Protein AF-A0A925PTV2-F1 (afdb_monomer_lite)

Secondary structure (DSSP, 8-state):
-HHHHHHHHHHH-SSHHHHHHHHHHHHHHHHHHHHHHTT----HHHHHHHHHHHHHHHHHHHHSSSHHHHHHHHHHHHH--PPPPPHHHHHHHHHHHHHHHHHHHHHHHHHHHHHH-TT-------HHHHHHHHHHHHHHHHHHHTT-SS----GGG--

Sequence (159 aa):
LAFTMLVCGLWHGANWTFLLWGAMHGTLLIAERVFARAGKWVPRPVGHVLTLLFVFLAWVPFRAPDLAGTWASYAALARGGWEAPSLPFLLGALSLLAVDVYFRLASRRDFDATCDDTRSLKAVGNWRAACLVAACALVWSAAHILGHDEVAAFIYFQF

Foldseek 3Di:
DLVVLQVVLVVLHPAVLSNVLSNLVSVVVVVVVVCVVVVPDDPPVRVVVVVVVSVVLSVLSVPAPHPVSNVVVVVDVVVDDDDDDDPLVVLLVVLVVVLVVVVVVVVVVVVVVCVVDPDDPDDPPVVVSVVSVVVSVVSNVVSVVVPDPDDPDDPVVPD

Structure (mmCIF, N/CA/C/O backbone):
data_AF-A0A925PTV2-F1
#
_entry.id   AF-A0A925PTV2-F1
#
loop_
_atom_site.group_PDB
_atom_site.id
_atom_site.type_symbol
_atom_site.label_atom_id
_atom_site.label_alt_id
_atom_site.label_comp_id
_atom_site.label_asym_id
_atom_site.label_entity_id
_atom_site.label_seq_id
_atom_site.pdbx_PDB_ins_code
_atom_site.Cartn_x
_atom_site.Cartn_y
_atom_site.Cartn_z
_atom_site.occupancy
_atom_site.B_iso_or_equiv
_atom_site.auth_seq_id
_atom_site.auth_comp_id
_atom_site.auth_asym_id
_atom_site.auth_atom_id
_atom_site.pdbx_PDB_model_num
ATOM 1 N N . LEU A 1 1 ? -12.695 9.818 -7.081 1.00 79.31 1 LEU A N 1
ATOM 2 C CA . LEU A 1 1 ? -11.811 8.846 -6.402 1.00 79.31 1 LEU A CA 1
ATOM 3 C C . LEU A 1 1 ? -10.918 8.098 -7.376 1.00 79.31 1 LEU A C 1
ATOM 5 O O . LEU A 1 1 ? -9.713 8.240 -7.263 1.00 79.31 1 LEU A O 1
ATOM 9 N N . ALA A 1 2 ? -11.462 7.350 -8.342 1.00 85.19 2 ALA A N 1
ATOM 10 C CA . ALA A 1 2 ? -10.607 6.706 -9.343 1.00 85.19 2 ALA A CA 1
ATOM 11 C C . ALA A 1 2 ? -9.826 7.735 -10.170 1.00 85.19 2 ALA A C 1
ATOM 13 O O . ALA A 1 2 ? -8.606 7.688 -10.196 1.00 85.19 2 ALA A O 1
ATOM 14 N N . PHE A 1 3 ? -10.509 8.738 -10.733 1.00 89.25 3 PHE A N 1
ATOM 15 C CA . PHE A 1 3 ? -9.840 9.786 -11.511 1.00 89.25 3 PHE A CA 1
ATOM 16 C C . PHE A 1 3 ? -8.781 10.553 -10.705 1.00 89.25 3 PHE A C 1
ATOM 18 O O . PHE A 1 3 ? -7.669 10.755 -11.172 1.00 89.25 3 PHE A O 1
ATOM 25 N N . THR A 1 4 ? -9.091 10.903 -9.454 1.00 91.56 4 THR A N 1
ATOM 26 C CA . THR A 1 4 ? -8.138 11.577 -8.560 1.00 91.56 4 THR A CA 1
ATOM 27 C C . THR A 1 4 ? -6.900 10.721 -8.283 1.00 91.56 4 THR A C 1
ATOM 29 O O . THR A 1 4 ? -5.802 11.260 -8.223 1.00 91.56 4 THR A O 1
ATOM 32 N N . MET A 1 5 ? -7.049 9.395 -8.169 1.00 93.56 5 MET A N 1
ATOM 33 C CA . MET A 1 5 ? -5.910 8.488 -7.985 1.00 93.56 5 MET A CA 1
ATOM 34 C C . MET A 1 5 ? -5.102 8.270 -9.266 1.00 93.56 5 MET A C 1
ATOM 36 O O . MET A 1 5 ? -3.884 8.164 -9.194 1.00 93.56 5 MET A O 1
ATOM 40 N N . LEU A 1 6 ? -5.743 8.268 -10.438 1.00 91.62 6 LEU A N 1
ATOM 41 C CA . LEU A 1 6 ? -5.032 8.231 -11.721 1.00 91.62 6 LEU A CA 1
ATOM 42 C C . LEU A 1 6 ? -4.171 9.483 -11.915 1.00 91.62 6 LEU A C 1
ATOM 44 O O . LEU A 1 6 ? -3.004 9.370 -12.274 1.00 91.62 6 LEU A O 1
ATOM 48 N N . VAL A 1 7 ? -4.718 10.665 -11.613 1.00 92.69 7 VAL A N 1
ATOM 49 C CA . VAL A 1 7 ? -3.966 11.930 -11.659 1.00 92.69 7 VAL A CA 1
ATOM 50 C C . VAL A 1 7 ? -2.827 11.931 -10.636 1.00 92.69 7 VAL A C 1
ATOM 52 O O . VAL A 1 7 ? -1.725 12.359 -10.961 1.00 92.69 7 VAL A O 1
ATOM 55 N N . CYS A 1 8 ? -3.056 11.404 -9.428 1.00 91.94 8 CYS A N 1
ATOM 56 C CA . CYS A 1 8 ? -2.003 11.236 -8.425 1.00 91.94 8 CYS A CA 1
ATOM 57 C C . CYS A 1 8 ? -0.873 10.323 -8.925 1.00 91.94 8 CYS A C 1
ATOM 59 O O . CYS A 1 8 ? 0.290 10.664 -8.753 1.00 91.94 8 CYS A O 1
ATOM 61 N N . GLY A 1 9 ? -1.199 9.216 -9.599 1.00 88.62 9 GLY A N 1
ATOM 62 C CA . GLY A 1 9 ? -0.202 8.361 -10.244 1.00 88.62 9 GLY A CA 1
ATOM 63 C C . GLY A 1 9 ? 0.603 9.117 -11.301 1.00 88.62 9 GLY A C 1
ATOM 64 O O . GLY A 1 9 ? 1.826 9.157 -11.231 1.00 88.62 9 GLY A O 1
ATOM 65 N N . LEU A 1 10 ? -0.072 9.801 -12.226 1.00 89.69 10 LEU A N 1
ATOM 66 C CA . LEU A 1 10 ? 0.588 10.574 -13.285 1.00 89.69 10 LEU A CA 1
ATOM 67 C C . LEU A 1 10 ? 1.479 11.711 -12.757 1.00 89.69 10 LEU A C 1
ATOM 69 O O . LEU A 1 10 ? 2.447 12.078 -13.417 1.00 89.69 10 LEU A O 1
ATOM 73 N N . TRP A 1 11 ? 1.193 12.249 -11.567 1.00 90.81 11 TRP A N 1
ATOM 74 C CA . TRP A 1 11 ? 2.058 13.233 -10.910 1.00 90.81 11 TRP A CA 1
ATOM 75 C C . TRP A 1 11 ? 3.425 12.657 -10.508 1.00 90.81 11 TRP A C 1
ATOM 77 O O . TRP A 1 11 ? 4.412 13.387 -10.497 1.00 90.81 11 TRP A O 1
ATOM 87 N N . HIS A 1 12 ? 3.507 11.357 -10.216 1.00 85.19 12 HIS A N 1
ATOM 88 C CA . HIS A 1 12 ? 4.763 10.695 -9.852 1.00 85.19 12 HIS A CA 1
ATOM 89 C C . HIS A 1 12 ? 5.655 10.363 -11.057 1.00 85.19 12 HIS A C 1
ATOM 91 O O . HIS A 1 12 ? 6.865 10.215 -10.895 1.00 85.19 12 HIS A O 1
ATOM 97 N N . GLY A 1 13 ? 5.090 10.277 -12.262 1.00 84.12 13 GLY A N 1
ATOM 98 C CA . GLY A 1 13 ? 5.856 10.083 -13.487 1.00 84.12 13 GLY A CA 1
ATOM 99 C C . GLY A 1 13 ? 4.991 9.719 -14.691 1.00 84.12 13 GLY A C 1
ATOM 100 O O . GLY A 1 13 ? 3.859 9.259 -14.558 1.00 84.12 13 GLY A O 1
ATOM 101 N N . ALA A 1 14 ? 5.555 9.884 -15.889 1.00 83.19 14 ALA A N 1
ATOM 102 C CA . ALA A 1 14 ? 4.868 9.634 -17.160 1.00 83.19 14 ALA A CA 1
ATOM 103 C C . ALA A 1 14 ? 4.845 8.150 -17.592 1.00 83.19 14 ALA A C 1
ATOM 105 O O . ALA A 1 14 ? 4.428 7.836 -18.706 1.00 83.19 14 ALA A O 1
ATOM 106 N N . ASN A 1 15 ? 5.303 7.230 -16.737 1.00 86.56 15 ASN A N 1
ATOM 107 C CA . ASN A 1 15 ? 5.322 5.799 -17.035 1.00 86.56 15 ASN A CA 1
ATOM 108 C C . ASN A 1 15 ? 3.939 5.161 -16.802 1.00 86.56 15 ASN A C 1
ATOM 110 O O . ASN A 1 15 ? 3.223 5.497 -15.856 1.00 86.56 15 ASN A O 1
ATOM 114 N N . TRP A 1 16 ? 3.582 4.183 -17.636 1.00 90.62 16 TRP A N 1
ATOM 115 C CA . TRP A 1 16 ? 2.357 3.388 -17.517 1.00 90.62 16 TRP A CA 1
ATOM 116 C C . TRP A 1 16 ? 2.228 2.669 -16.174 1.00 90.62 16 TRP A C 1
ATOM 118 O O . TRP A 1 16 ? 1.115 2.426 -15.704 1.00 90.62 16 TRP A O 1
ATOM 128 N N . THR A 1 17 ? 3.353 2.357 -15.534 1.00 93.25 17 THR A N 1
ATOM 129 C CA . THR A 1 17 ? 3.383 1.737 -14.209 1.00 93.25 17 THR A CA 1
ATOM 130 C C . THR A 1 17 ? 2.730 2.620 -13.139 1.00 93.25 17 THR A C 1
ATOM 132 O O . THR A 1 17 ? 1.965 2.122 -12.312 1.00 93.25 17 THR A O 1
ATOM 135 N N . PHE A 1 18 ? 2.909 3.942 -13.207 1.00 91.88 18 PHE A N 1
ATOM 136 C CA . PHE A 1 18 ? 2.266 4.882 -12.286 1.00 91.88 18 PHE A CA 1
ATOM 137 C C . PHE A 1 18 ? 0.766 5.043 -12.547 1.00 91.88 18 PHE A C 1
ATOM 139 O O . PHE A 1 18 ? -0.020 5.201 -11.609 1.00 91.88 18 PHE A O 1
ATOM 146 N N . LEU A 1 19 ? 0.338 4.942 -13.809 1.00 93.31 19 LEU A N 1
ATOM 147 C CA . LEU A 1 19 ? -1.085 4.913 -14.141 1.00 93.31 19 LEU A CA 1
ATOM 148 C C . LEU A 1 19 ? -1.751 3.647 -13.583 1.00 93.31 19 LEU A C 1
ATOM 150 O O . LEU A 1 19 ? -2.821 3.731 -12.978 1.00 93.31 19 LEU A O 1
ATOM 154 N N . LEU A 1 20 ? -1.098 2.488 -13.729 1.00 93.88 20 LEU A N 1
ATOM 155 C CA . LEU A 1 20 ? -1.549 1.221 -13.147 1.00 93.88 20 LEU A CA 1
ATOM 156 C C . LEU A 1 20 ? -1.629 1.312 -11.618 1.00 93.88 20 LEU A C 1
ATOM 158 O O . LEU A 1 20 ? -2.646 0.937 -11.035 1.00 93.88 20 LEU A O 1
ATOM 162 N N . TRP A 1 21 ? -0.610 1.879 -10.971 1.00 95.44 21 TRP A N 1
ATOM 163 C CA . TRP A 1 21 ? -0.607 2.138 -9.530 1.00 95.44 21 TRP A CA 1
ATOM 164 C C . TRP A 1 21 ? -1.816 2.975 -9.083 1.00 95.44 21 TRP A C 1
ATOM 166 O O . TRP A 1 21 ? -2.514 2.609 -8.128 1.00 95.44 21 TRP A O 1
ATOM 176 N N . GLY A 1 22 ? -2.106 4.067 -9.798 1.00 94.19 22 GLY A N 1
ATOM 177 C CA . GLY A 1 22 ? -3.258 4.928 -9.526 1.00 94.19 22 GLY A CA 1
ATOM 178 C C . GLY A 1 22 ? -4.589 4.207 -9.750 1.00 94.19 22 GLY A C 1
ATOM 179 O O . GLY A 1 22 ? -5.519 4.341 -8.950 1.00 94.19 22 GLY A O 1
ATOM 180 N N . ALA A 1 23 ? -4.677 3.378 -10.793 1.00 94.69 23 ALA A N 1
ATOM 181 C CA . ALA A 1 23 ? -5.854 2.567 -11.088 1.00 94.69 23 ALA A CA 1
ATOM 182 C C . ALA A 1 23 ? -6.128 1.535 -9.984 1.00 94.69 23 ALA A C 1
ATOM 184 O O . ALA A 1 23 ? -7.275 1.385 -9.555 1.00 94.69 23 ALA A O 1
ATOM 185 N N . MET A 1 24 ? -5.088 0.867 -9.475 1.00 95.19 24 MET A N 1
ATOM 186 C CA . MET A 1 24 ? -5.195 -0.097 -8.375 1.00 95.19 24 MET A CA 1
ATOM 187 C C . MET A 1 24 ? -5.762 0.566 -7.113 1.00 95.19 24 MET A C 1
ATOM 189 O O . MET A 1 24 ? -6.774 0.109 -6.579 1.00 95.19 24 MET A O 1
ATOM 193 N N . HIS A 1 25 ? -5.190 1.691 -6.676 1.00 94.75 25 HIS A N 1
ATOM 194 C CA . HIS A 1 25 ? -5.681 2.426 -5.502 1.00 94.75 25 HIS A CA 1
ATOM 195 C C . HIS A 1 25 ? -7.096 2.974 -5.704 1.00 94.75 25 HIS A C 1
ATOM 197 O O . HIS A 1 25 ? -7.945 2.876 -4.814 1.00 94.75 25 HIS A O 1
ATOM 203 N N . GLY A 1 26 ? -7.381 3.514 -6.891 1.00 93.44 26 GLY A N 1
ATOM 204 C CA . GLY A 1 26 ? -8.718 3.966 -7.261 1.00 93.44 26 GLY A CA 1
ATOM 205 C C . GLY A 1 26 ? -9.756 2.847 -7.162 1.00 93.44 26 GLY A C 1
ATOM 206 O O . GLY A 1 26 ? -10.844 3.066 -6.628 1.00 93.44 26 GLY A O 1
ATOM 207 N N . THR A 1 27 ? -9.401 1.645 -7.619 1.00 93.38 27 THR A N 1
ATOM 208 C CA . THR A 1 27 ? -10.261 0.456 -7.573 1.00 93.38 27 THR A CA 1
ATOM 209 C C . THR A 1 27 ? -10.500 -0.008 -6.141 1.00 93.38 27 THR A C 1
ATOM 211 O O . THR A 1 27 ? -11.650 -0.247 -5.776 1.00 93.38 27 THR A O 1
ATOM 214 N N . LEU A 1 28 ? -9.459 -0.061 -5.301 1.00 92.62 28 LEU A N 1
ATOM 215 C CA . LEU A 1 28 ? -9.600 -0.429 -3.889 1.00 92.62 28 LEU A CA 1
ATOM 216 C C . LEU A 1 28 ? -10.552 0.519 -3.150 1.00 92.62 28 LEU A C 1
ATOM 218 O O . LEU A 1 28 ? -11.423 0.064 -2.416 1.00 92.62 28 LEU A O 1
ATOM 222 N N . LEU A 1 29 ? -10.435 1.829 -3.376 1.00 92.25 29 LEU A N 1
ATOM 223 C CA . LEU A 1 29 ? -11.319 2.813 -2.746 1.00 92.25 29 LEU A CA 1
ATOM 224 C C . LEU A 1 29 ? -12.770 2.714 -3.232 1.00 92.25 29 LEU A C 1
ATOM 226 O O . LEU A 1 29 ? -13.703 2.952 -2.465 1.00 92.25 29 LEU A O 1
ATOM 230 N N . ILE A 1 30 ? -12.984 2.393 -4.512 1.00 92.38 30 ILE A N 1
ATOM 231 C CA . ILE A 1 30 ? -14.332 2.109 -5.016 1.00 92.38 30 ILE A CA 1
ATOM 232 C C . ILE A 1 30 ? -14.879 0.858 -4.328 1.00 92.38 30 ILE A C 1
ATOM 234 O O . ILE A 1 30 ? -16.009 0.890 -3.842 1.00 92.38 30 ILE A O 1
ATOM 238 N N . ALA A 1 31 ? -14.085 -0.213 -4.259 1.00 89.69 31 ALA A N 1
ATOM 239 C CA . ALA A 1 31 ? -14.477 -1.460 -3.619 1.00 89.69 31 ALA A CA 1
ATOM 240 C C . ALA A 1 31 ? -14.844 -1.231 -2.147 1.00 89.69 31 ALA A C 1
ATOM 242 O O . ALA A 1 31 ? -15.935 -1.613 -1.737 1.00 89.69 31 ALA A O 1
ATOM 243 N N . GLU A 1 32 ? -13.999 -0.537 -1.382 1.00 89.56 32 GLU A N 1
ATOM 244 C CA . GLU A 1 32 ? -14.242 -0.187 0.023 1.00 89.56 32 GLU A CA 1
ATOM 245 C C . GLU A 1 32 ? -15.591 0.520 0.206 1.00 89.56 32 GLU A C 1
ATOM 247 O O . GLU A 1 32 ? -16.424 0.065 0.994 1.00 89.56 32 GLU A O 1
ATOM 252 N N . ARG A 1 33 ? -15.884 1.536 -0.614 1.00 88.12 33 ARG A N 1
ATOM 253 C CA . ARG A 1 33 ? -17.171 2.243 -0.565 1.00 88.12 33 ARG A CA 1
ATOM 254 C C . ARG A 1 33 ? -18.356 1.360 -0.924 1.00 88.12 33 ARG A C 1
ATOM 256 O O . ARG A 1 33 ? -19.431 1.523 -0.348 1.00 88.12 33 ARG A O 1
ATOM 263 N N . VAL A 1 34 ? -18.197 0.462 -1.893 1.00 89.44 34 VAL A N 1
ATOM 264 C CA . VAL A 1 34 ? -19.252 -0.481 -2.286 1.00 89.44 34 VAL A CA 1
ATOM 265 C C . VAL A 1 34 ? -19.519 -1.479 -1.159 1.00 89.44 34 VAL A C 1
ATOM 267 O O . VAL A 1 34 ? -20.678 -1.678 -0.804 1.00 89.44 34 VAL A O 1
ATOM 270 N N . PHE A 1 35 ? -18.481 -2.051 -0.547 1.00 87.00 35 PHE A N 1
ATOM 271 C CA . PHE A 1 35 ? -18.618 -2.970 0.588 1.00 87.00 35 PHE A CA 1
ATOM 272 C C . PHE A 1 35 ? -19.260 -2.293 1.801 1.00 87.00 35 PHE A C 1
ATOM 274 O O . PHE A 1 35 ? -20.183 -2.860 2.389 1.00 87.00 35 PHE A O 1
ATOM 281 N N . ALA A 1 36 ? -18.842 -1.064 2.118 1.00 85.50 36 ALA A N 1
ATOM 282 C CA . ALA A 1 36 ? -19.422 -0.271 3.196 1.00 85.50 36 ALA A CA 1
ATOM 283 C C . ALA A 1 36 ? -20.913 0.018 2.958 1.00 85.50 36 ALA A C 1
ATOM 285 O O . ALA A 1 36 ? -21.734 -0.172 3.853 1.00 85.50 36 ALA A O 1
ATOM 286 N N . ARG A 1 37 ? -21.293 0.413 1.734 1.00 86.62 37 ARG A N 1
ATOM 287 C CA . ARG A 1 37 ? -22.700 0.665 1.362 1.00 86.62 37 ARG A CA 1
ATOM 288 C C . ARG A 1 37 ? -23.555 -0.596 1.321 1.00 86.62 37 ARG A C 1
ATOM 290 O O . ARG A 1 37 ? -24.744 -0.522 1.600 1.00 86.62 37 ARG A O 1
ATOM 297 N N . ALA A 1 38 ? -22.967 -1.740 0.983 1.00 86.50 38 ALA A N 1
ATOM 298 C CA . ALA A 1 38 ? -23.658 -3.024 0.945 1.00 86.50 38 ALA A CA 1
ATOM 299 C C . ALA A 1 38 ? -23.897 -3.631 2.341 1.00 86.50 38 ALA A C 1
ATOM 301 O O . ALA A 1 38 ? -24.428 -4.736 2.430 1.00 86.50 38 ALA A O 1
ATOM 302 N N . GLY A 1 39 ? -23.462 -2.967 3.421 1.00 79.38 39 GLY A N 1
ATOM 303 C CA . GLY A 1 39 ? -23.585 -3.481 4.788 1.00 79.38 39 GLY A CA 1
ATOM 304 C C . GLY A 1 39 ? -22.785 -4.765 5.032 1.00 79.38 39 GLY A C 1
ATOM 305 O O . GLY A 1 39 ? -23.030 -5.474 6.006 1.00 79.38 39 GLY A O 1
ATOM 306 N N . LYS A 1 40 ? -21.837 -5.096 4.146 1.00 76.00 40 LYS A N 1
ATOM 307 C CA . LYS A 1 40 ? -21.017 -6.301 4.269 1.00 76.00 40 LYS A CA 1
ATOM 308 C C . LYS A 1 40 ? -19.952 -6.055 5.325 1.00 76.00 40 LYS A C 1
ATOM 310 O O . LYS A 1 40 ? -18.980 -5.340 5.091 1.00 76.00 40 LYS A O 1
ATOM 315 N N . TRP A 1 41 ? -20.146 -6.649 6.497 1.00 72.38 41 TRP A N 1
ATOM 316 C CA . TRP A 1 41 ? -19.202 -6.508 7.591 1.00 72.38 41 TRP A CA 1
ATOM 317 C C . TRP A 1 41 ? -18.003 -7.433 7.383 1.00 72.38 41 TRP A C 1
ATOM 319 O O . TRP A 1 41 ? -18.117 -8.654 7.465 1.00 72.38 41 TRP A O 1
ATOM 329 N N . VAL A 1 42 ? -16.843 -6.842 7.100 1.00 79.69 42 VAL A N 1
ATOM 330 C CA . VAL A 1 42 ? -15.563 -7.550 7.145 1.00 79.69 42 VAL A CA 1
ATOM 331 C C . VAL A 1 42 ? -15.012 -7.402 8.565 1.00 79.69 42 VAL A C 1
ATOM 333 O O . VAL A 1 42 ? -14.898 -6.268 9.046 1.00 79.69 42 VAL A O 1
ATOM 336 N N . PRO A 1 43 ? -14.648 -8.498 9.257 1.00 85.12 43 PRO A N 1
ATOM 337 C CA . PRO A 1 43 ? -13.993 -8.402 10.554 1.00 85.12 43 PRO A CA 1
ATOM 338 C C . PRO A 1 43 ? -12.762 -7.497 10.464 1.00 85.12 43 PRO A C 1
ATOM 340 O O . PRO A 1 43 ? -11.947 -7.635 9.551 1.00 85.12 43 PRO A O 1
ATOM 343 N N . ARG A 1 44 ? -12.605 -6.577 11.422 1.00 83.25 44 ARG A N 1
ATOM 344 C CA . ARG A 1 44 ? -11.532 -5.563 11.408 1.00 83.25 44 ARG A CA 1
ATOM 345 C C . ARG A 1 44 ? -10.126 -6.125 11.116 1.00 83.25 44 ARG A C 1
ATOM 347 O O . ARG A 1 44 ? -9.447 -5.532 10.279 1.00 83.25 44 ARG A O 1
ATOM 354 N N . PRO A 1 45 ? -9.685 -7.250 11.719 1.00 86.44 45 PRO A N 1
ATOM 355 C CA . PRO A 1 45 ? -8.366 -7.814 11.423 1.00 86.44 45 PRO A CA 1
ATOM 356 C C . PRO A 1 45 ? -8.231 -8.262 9.965 1.00 86.44 45 PRO A C 1
ATOM 358 O O . PRO A 1 45 ? -7.214 -8.005 9.331 1.00 86.44 45 PRO A O 1
ATOM 361 N N . VAL A 1 46 ? -9.284 -8.871 9.413 1.00 86.88 46 VAL A N 1
ATOM 362 C CA . VAL A 1 46 ? -9.313 -9.351 8.025 1.00 86.88 46 VAL A CA 1
ATOM 363 C C . VAL A 1 46 ? -9.234 -8.175 7.059 1.00 86.88 46 VAL A C 1
ATOM 365 O O . VAL A 1 46 ? -8.417 -8.187 6.144 1.00 86.88 46 VAL A O 1
ATOM 368 N N . GLY A 1 47 ? -10.020 -7.121 7.298 1.00 87.38 47 GLY A N 1
ATOM 369 C CA . GLY A 1 47 ? -9.967 -5.904 6.486 1.00 87.38 47 GLY A CA 1
ATOM 370 C C . GLY A 1 47 ? -8.581 -5.256 6.499 1.00 87.38 47 GLY A C 1
ATOM 371 O O . GLY A 1 47 ? -8.094 -4.822 5.456 1.00 87.38 47 GLY A O 1
ATOM 372 N N . HIS A 1 48 ? -7.910 -5.254 7.655 1.00 86.06 48 HIS A N 1
ATOM 373 C CA . HIS A 1 48 ? -6.554 -4.726 7.779 1.00 86.06 48 HIS A CA 1
ATOM 374 C C . HIS A 1 48 ? -5.536 -5.547 6.976 1.00 86.06 48 HIS A C 1
ATOM 376 O O . HIS A 1 48 ? -4.790 -4.978 6.183 1.00 86.06 48 HIS A O 1
ATOM 382 N N . VAL A 1 49 ? -5.555 -6.878 7.111 1.00 89.06 49 VAL A N 1
ATOM 383 C CA . VAL A 1 49 ? -4.660 -7.776 6.361 1.00 89.06 49 VAL A CA 1
ATOM 384 C C . VAL A 1 49 ? -4.884 -7.648 4.855 1.00 89.06 49 VAL A C 1
ATOM 386 O O . VAL A 1 49 ? -3.922 -7.483 4.112 1.00 89.06 49 VAL A O 1
ATOM 389 N N . LEU A 1 50 ? -6.138 -7.657 4.396 1.00 89.69 50 LEU A N 1
ATOM 390 C CA . LEU A 1 50 ? -6.463 -7.501 2.974 1.00 89.69 50 LEU A CA 1
ATOM 391 C C . LEU A 1 50 ? -5.978 -6.159 2.418 1.00 89.69 50 LEU A C 1
ATOM 393 O O . LEU A 1 50 ? -5.434 -6.109 1.317 1.00 89.69 50 LEU A O 1
ATOM 397 N N . THR A 1 51 ? -6.135 -5.083 3.191 1.00 90.56 51 THR A N 1
ATOM 398 C CA . THR A 1 51 ? -5.659 -3.751 2.797 1.00 90.56 51 THR A CA 1
ATOM 399 C C . THR A 1 51 ? -4.138 -3.725 2.686 1.00 90.56 51 THR A C 1
ATOM 401 O O . THR A 1 51 ? -3.616 -3.250 1.681 1.00 90.56 51 THR A O 1
ATOM 404 N N . LEU A 1 52 ? -3.419 -4.276 3.669 1.00 90.25 52 LEU A N 1
ATOM 405 C CA . LEU A 1 52 ? -1.956 -4.333 3.645 1.00 90.25 52 LEU A CA 1
ATOM 406 C C . LEU A 1 52 ? -1.436 -5.154 2.464 1.00 90.25 52 LEU A C 1
ATOM 408 O O . LEU A 1 52 ? -0.556 -4.691 1.744 1.00 90.25 52 LEU A O 1
ATOM 412 N N . LEU A 1 53 ? -2.018 -6.331 2.219 1.00 90.38 53 LEU A N 1
ATOM 413 C CA . LEU A 1 53 ? -1.663 -7.159 1.066 1.00 90.38 53 LEU A CA 1
ATOM 414 C C . LEU A 1 53 ? -1.868 -6.402 -0.247 1.00 90.38 53 LEU A C 1
ATOM 416 O O . LEU A 1 53 ? -0.987 -6.406 -1.103 1.00 90.38 53 LEU A O 1
ATOM 420 N N . PHE A 1 54 ? -2.997 -5.706 -0.394 1.00 93.75 54 PHE A N 1
ATOM 421 C CA . PHE A 1 54 ? -3.258 -4.912 -1.588 1.00 93.75 54 PHE A CA 1
ATOM 422 C C . PHE A 1 54 ? -2.248 -3.774 -1.756 1.00 93.75 54 PHE A C 1
ATOM 424 O O . PHE A 1 54 ? -1.733 -3.574 -2.852 1.00 93.75 54 PHE A O 1
ATOM 431 N N . VAL A 1 55 ? -1.942 -3.039 -0.684 1.00 92.44 55 VAL A N 1
ATOM 432 C CA . VAL A 1 55 ? -0.972 -1.934 -0.718 1.00 92.44 55 VAL A CA 1
ATOM 433 C C . VAL A 1 55 ? 0.419 -2.440 -1.102 1.00 92.44 55 VAL A C 1
ATOM 435 O O . VAL A 1 55 ? 1.062 -1.835 -1.957 1.00 92.44 55 VAL A O 1
ATOM 438 N N . PHE A 1 56 ? 0.861 -3.579 -0.561 1.00 90.94 56 PHE A N 1
ATOM 439 C CA . PHE A 1 56 ? 2.137 -4.185 -0.951 1.00 90.94 56 PHE A CA 1
ATOM 440 C C . PHE A 1 56 ? 2.156 -4.623 -2.415 1.00 90.94 56 PHE A C 1
ATOM 442 O O . PHE A 1 56 ? 3.136 -4.370 -3.114 1.00 90.94 56 PHE A O 1
ATOM 449 N N . LEU A 1 57 ? 1.067 -5.208 -2.919 1.00 93.00 57 LEU A N 1
ATOM 450 C CA . LEU A 1 57 ? 0.949 -5.523 -4.343 1.00 93.00 57 LEU A CA 1
ATOM 451 C C . LEU A 1 57 ? 0.958 -4.263 -5.209 1.00 93.00 57 LEU A C 1
ATOM 453 O O . LEU A 1 57 ? 1.555 -4.268 -6.284 1.00 93.00 57 LEU A O 1
ATOM 457 N N . ALA A 1 58 ? 0.330 -3.183 -4.752 1.00 94.31 58 ALA A N 1
ATOM 458 C CA . ALA A 1 58 ? 0.314 -1.917 -5.465 1.00 94.31 58 ALA A CA 1
ATOM 459 C C . ALA A 1 58 ? 1.685 -1.225 -5.451 1.00 94.31 58 ALA A C 1
ATOM 461 O O . ALA A 1 58 ? 2.005 -0.520 -6.397 1.00 94.31 58 ALA A O 1
ATOM 462 N N . TRP A 1 59 ? 2.547 -1.455 -4.459 1.00 92.88 59 TRP A N 1
ATOM 463 C CA . TRP A 1 59 ? 3.922 -0.934 -4.465 1.00 92.88 59 TRP A CA 1
ATOM 464 C C . TRP A 1 59 ? 4.816 -1.530 -5.559 1.00 92.88 59 TRP A C 1
ATOM 466 O O . TRP A 1 59 ? 5.789 -0.890 -5.953 1.00 92.88 59 TRP A O 1
ATOM 476 N N . VAL A 1 60 ? 4.485 -2.708 -6.095 1.00 93.19 60 VAL A N 1
ATOM 477 C CA . VAL A 1 60 ? 5.261 -3.346 -7.172 1.00 93.19 60 VAL A CA 1
ATOM 478 C C . VAL A 1 60 ? 5.332 -2.468 -8.433 1.00 93.19 60 VAL A C 1
ATOM 480 O O . VAL A 1 60 ? 6.444 -2.097 -8.808 1.00 93.19 60 VAL A O 1
ATOM 483 N N . PRO A 1 61 ? 4.214 -2.060 -9.074 1.00 93.00 61 PRO A N 1
ATOM 484 C CA . PRO A 1 61 ? 4.266 -1.170 -10.233 1.00 93.00 61 PRO A CA 1
ATOM 485 C C . PRO A 1 61 ? 4.844 0.204 -9.889 1.00 93.00 61 PRO A C 1
ATOM 487 O O . PRO A 1 61 ? 5.455 0.830 -10.739 1.00 93.00 61 PRO A O 1
ATOM 490 N N . PHE A 1 62 ? 4.724 0.672 -8.645 1.00 89.69 62 PHE A N 1
ATOM 491 C CA . PHE A 1 62 ? 5.333 1.946 -8.253 1.00 89.69 62 PHE A CA 1
ATOM 492 C C . PHE A 1 62 ? 6.867 1.939 -8.362 1.00 89.69 62 PHE A C 1
ATOM 494 O O . PHE A 1 62 ? 7.469 2.977 -8.619 1.00 89.69 62 PHE A O 1
ATOM 501 N N . ARG A 1 63 ? 7.499 0.777 -8.146 1.00 87.06 63 ARG A N 1
ATOM 502 C CA . ARG A 1 63 ? 8.960 0.615 -8.160 1.00 87.06 63 ARG A CA 1
ATOM 503 C C . ARG A 1 63 ? 9.497 -0.003 -9.451 1.00 87.06 63 ARG A C 1
ATOM 505 O O . ARG A 1 63 ? 10.670 0.179 -9.762 1.00 87.06 63 ARG A O 1
ATOM 512 N N . ALA A 1 64 ? 8.687 -0.780 -10.162 1.00 89.06 64 ALA A N 1
ATOM 513 C CA . ALA A 1 64 ? 9.130 -1.468 -11.365 1.00 89.06 64 ALA A CA 1
ATOM 514 C C . ALA A 1 64 ? 9.494 -0.477 -12.493 1.00 89.06 64 ALA A C 1
ATOM 516 O O . ALA A 1 64 ? 8.812 0.537 -12.656 1.00 89.06 64 ALA A O 1
ATOM 517 N N . PRO A 1 65 ? 10.526 -0.784 -13.304 1.00 87.06 65 PRO A N 1
ATOM 518 C CA . PRO A 1 65 ? 10.969 0.097 -14.387 1.00 87.06 65 PRO A CA 1
ATOM 519 C C . PRO A 1 65 ? 9.940 0.193 -15.521 1.00 87.06 65 PRO A C 1
ATOM 521 O O . PRO A 1 65 ? 9.835 1.219 -16.185 1.00 87.06 65 PRO A O 1
ATOM 524 N N . ASP A 1 66 ? 9.152 -0.862 -15.736 1.00 91.56 66 ASP A N 1
ATOM 525 C CA . ASP A 1 66 ? 8.111 -0.925 -16.757 1.00 91.56 66 ASP A CA 1
ATOM 526 C C . ASP A 1 66 ? 7.024 -1.963 -16.396 1.00 91.56 66 ASP A C 1
ATOM 528 O O . ASP A 1 66 ? 7.039 -2.619 -15.342 1.00 91.56 66 ASP A O 1
ATOM 532 N N . LEU A 1 67 ? 6.034 -2.106 -17.282 1.00 93.12 67 LEU A N 1
ATOM 533 C CA . LEU A 1 67 ? 4.950 -3.076 -17.117 1.00 93.12 67 LEU A CA 1
ATOM 534 C C . LEU A 1 67 ? 5.439 -4.531 -17.186 1.00 93.12 67 LEU A C 1
ATOM 536 O O . LEU A 1 67 ? 4.872 -5.391 -16.509 1.00 93.12 67 LEU A O 1
ATOM 540 N N . ALA A 1 68 ? 6.487 -4.818 -17.962 1.00 93.81 68 ALA A N 1
ATOM 541 C CA . ALA A 1 68 ? 7.039 -6.164 -18.074 1.00 93.81 68 ALA A CA 1
ATOM 542 C C . ALA A 1 68 ? 7.723 -6.586 -16.763 1.00 93.81 68 ALA A C 1
ATOM 544 O O . ALA A 1 68 ? 7.468 -7.683 -16.268 1.00 93.81 68 ALA A O 1
ATOM 545 N N . GLY A 1 69 ? 8.499 -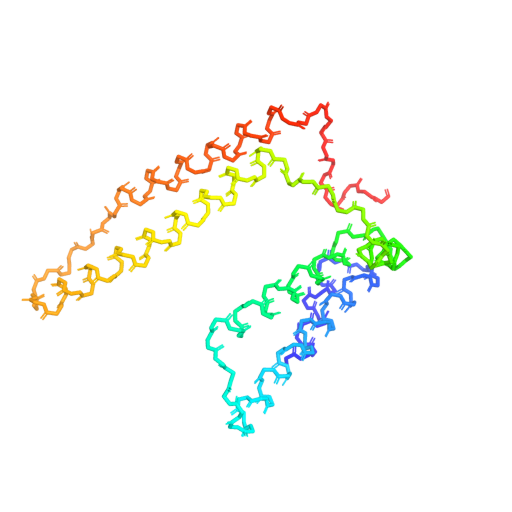5.699 -16.140 1.00 92.62 69 GLY A N 1
ATOM 546 C CA . GLY A 1 69 ? 9.109 -5.886 -14.825 1.00 92.62 69 GLY A CA 1
ATOM 547 C C . GLY A 1 69 ? 8.071 -5.998 -13.709 1.00 92.62 69 GLY A C 1
ATOM 548 O O . GLY A 1 69 ? 8.210 -6.830 -12.808 1.00 92.62 69 GLY A O 1
ATOM 549 N N . THR A 1 70 ? 6.978 -5.233 -13.800 1.00 93.81 70 THR A N 1
ATOM 550 C CA . THR A 1 70 ? 5.827 -5.373 -12.891 1.00 93.81 70 THR A CA 1
ATOM 551 C C . THR A 1 70 ? 5.252 -6.789 -12.969 1.00 93.81 70 THR A C 1
ATOM 553 O O . THR A 1 70 ? 5.100 -7.466 -11.950 1.00 93.81 70 THR A O 1
ATOM 556 N N . TRP A 1 71 ? 4.974 -7.271 -14.184 1.00 94.50 71 TRP A N 1
ATOM 557 C CA . TRP A 1 71 ? 4.427 -8.609 -14.397 1.00 94.50 71 TRP A CA 1
ATOM 558 C C . TRP A 1 71 ? 5.399 -9.711 -13.975 1.00 94.50 71 TRP A C 1
ATOM 560 O O . TRP A 1 71 ? 4.996 -10.670 -13.318 1.00 94.50 71 TRP A O 1
ATOM 570 N N . ALA A 1 72 ? 6.687 -9.558 -14.286 1.00 92.69 72 ALA A N 1
ATOM 571 C CA . ALA A 1 72 ? 7.730 -10.484 -13.862 1.00 92.69 72 ALA A CA 1
ATOM 572 C C . ALA A 1 72 ? 7.773 -10.622 -12.332 1.00 92.69 72 ALA A C 1
ATOM 574 O O . ALA A 1 72 ? 7.885 -11.740 -11.826 1.00 92.69 72 ALA A O 1
ATOM 575 N N . SER A 1 73 ? 7.604 -9.512 -11.609 1.00 91.75 73 SER A N 1
ATOM 576 C CA . SER A 1 73 ? 7.564 -9.480 -10.144 1.00 91.75 73 SER A CA 1
ATOM 577 C C . SER A 1 73 ? 6.338 -10.213 -9.589 1.00 91.75 73 SER A C 1
ATOM 579 O O . SER A 1 73 ? 6.468 -11.040 -8.687 1.00 91.75 73 SER A O 1
ATOM 581 N N . TYR A 1 74 ? 5.149 -9.995 -10.162 1.00 94.00 74 TYR A N 1
ATOM 582 C CA . TYR A 1 74 ? 3.942 -10.743 -9.782 1.00 94.00 74 TYR A CA 1
ATOM 583 C C . TYR A 1 74 ? 4.042 -12.235 -10.102 1.00 94.00 74 TYR A C 1
ATOM 585 O O . TYR A 1 74 ? 3.646 -13.073 -9.292 1.00 94.00 74 TYR A O 1
ATOM 593 N N . ALA A 1 75 ? 4.619 -12.589 -11.249 1.00 92.56 75 ALA A N 1
ATOM 594 C CA . ALA A 1 75 ? 4.843 -13.979 -11.616 1.00 92.56 75 ALA A CA 1
ATOM 595 C C . ALA A 1 75 ? 5.864 -14.656 -10.686 1.00 92.56 75 ALA A C 1
ATOM 597 O O . ALA A 1 75 ? 5.686 -15.818 -10.333 1.00 92.56 75 ALA A O 1
ATOM 598 N N . ALA A 1 76 ? 6.911 -13.945 -10.257 1.00 89.88 76 ALA A N 1
ATOM 599 C CA . ALA A 1 76 ? 7.866 -14.443 -9.268 1.00 89.88 76 ALA A CA 1
ATOM 600 C C . ALA A 1 76 ? 7.198 -14.681 -7.905 1.00 89.88 76 ALA A C 1
ATOM 602 O O . ALA A 1 76 ? 7.360 -15.755 -7.330 1.00 89.88 76 ALA A O 1
ATOM 603 N N . LEU A 1 77 ? 6.367 -13.741 -7.441 1.00 89.50 77 LEU A N 1
ATOM 604 C CA . LEU A 1 77 ? 5.562 -13.906 -6.225 1.00 89.50 77 LEU A CA 1
ATOM 605 C C . LEU A 1 77 ? 4.679 -15.162 -6.291 1.00 89.50 77 LEU A C 1
ATOM 607 O O . LEU A 1 77 ? 4.617 -15.907 -5.314 1.00 89.50 77 LEU A O 1
ATOM 611 N N . ALA A 1 78 ? 4.044 -15.415 -7.441 1.00 89.94 78 ALA A N 1
ATOM 612 C CA . ALA A 1 78 ? 3.149 -16.553 -7.652 1.00 89.94 78 ALA A CA 1
ATOM 613 C C . ALA A 1 78 ? 3.870 -17.906 -7.794 1.00 89.94 78 ALA A C 1
ATOM 615 O O . ALA A 1 78 ? 3.328 -18.928 -7.382 1.00 89.94 78 ALA A O 1
ATOM 616 N N . ARG A 1 79 ? 5.080 -17.933 -8.372 1.00 89.56 79 ARG A N 1
ATOM 617 C CA . ARG A 1 79 ? 5.881 -19.162 -8.533 1.00 89.56 79 ARG A CA 1
ATOM 618 C C . ARG A 1 79 ? 6.494 -19.666 -7.223 1.00 89.56 79 ARG A C 1
ATOM 620 O O . ARG A 1 79 ? 6.899 -20.823 -7.165 1.00 89.56 79 ARG A O 1
ATOM 627 N N . GLY A 1 80 ? 6.545 -18.828 -6.189 1.00 79.38 80 GLY A N 1
ATOM 628 C CA . GLY A 1 80 ? 7.240 -19.146 -4.944 1.00 79.38 80 GLY A CA 1
ATOM 629 C C . GLY A 1 80 ? 8.758 -18.979 -5.068 1.00 79.38 80 GLY A C 1
ATOM 630 O O . GLY A 1 80 ? 9.278 -18.630 -6.126 1.00 79.38 80 GLY A O 1
ATOM 631 N N . GLY A 1 81 ? 9.467 -19.184 -3.956 1.00 76.44 81 GLY A N 1
ATOM 632 C CA . GLY A 1 81 ? 10.880 -18.799 -3.801 1.00 76.44 81 GLY A CA 1
ATOM 633 C C . GLY A 1 81 ? 11.071 -17.590 -2.886 1.00 76.44 81 GLY A C 1
ATOM 634 O O . GLY A 1 81 ? 11.991 -16.804 -3.076 1.00 76.44 81 GLY A O 1
ATOM 635 N N . TRP A 1 82 ? 10.161 -17.400 -1.927 1.00 81.19 82 TRP A N 1
ATOM 636 C CA . TRP A 1 82 ? 10.250 -16.307 -0.968 1.00 81.19 82 TRP A CA 1
ATOM 637 C C . TRP A 1 82 ? 11.421 -16.569 -0.028 1.00 81.19 82 TRP A C 1
ATOM 639 O O . TRP A 1 82 ? 11.447 -17.577 0.680 1.00 81.19 82 TRP A O 1
ATOM 649 N N . GLU A 1 83 ? 12.389 -15.665 -0.031 1.00 80.62 83 GLU A N 1
ATOM 650 C CA . GLU A 1 83 ? 13.470 -15.699 0.939 1.00 80.62 83 GLU A CA 1
ATOM 651 C C . GLU A 1 83 ? 12.955 -15.258 2.308 1.00 80.62 83 GLU A C 1
ATOM 653 O O . GLU A 1 83 ? 12.030 -14.444 2.422 1.00 80.62 83 GLU A O 1
ATOM 658 N N . ALA A 1 84 ? 13.554 -15.809 3.364 1.00 82.50 84 ALA A N 1
ATOM 659 C CA . ALA A 1 84 ? 13.274 -15.326 4.702 1.00 82.50 84 ALA A CA 1
ATOM 660 C C . ALA A 1 84 ? 13.660 -13.837 4.778 1.00 82.50 84 ALA A C 1
ATOM 662 O O . ALA A 1 84 ? 14.748 -13.469 4.326 1.00 82.50 84 ALA A O 1
ATOM 663 N N . PRO A 1 85 ? 12.796 -12.973 5.335 1.00 83.25 85 PRO A N 1
ATOM 664 C CA . PRO A 1 85 ? 13.117 -11.563 5.481 1.00 83.25 85 PRO A CA 1
ATOM 665 C C . PRO A 1 85 ? 14.422 -11.391 6.262 1.00 83.25 85 PRO A C 1
ATOM 667 O O . PRO A 1 85 ? 14.650 -12.058 7.274 1.00 83.25 85 PRO A O 1
ATOM 670 N N . SER A 1 86 ? 15.274 -10.482 5.791 1.00 84.62 86 SER A N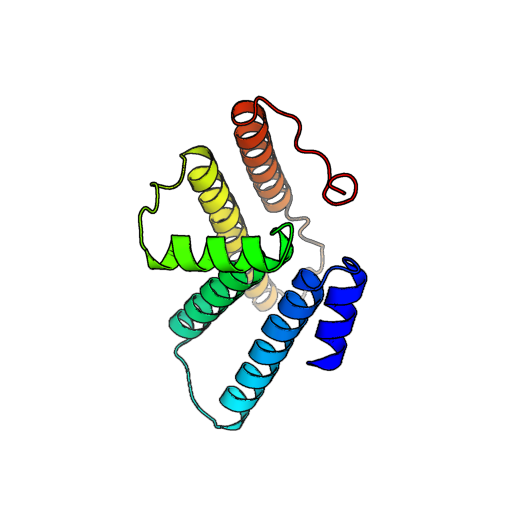 1
ATOM 671 C CA . SER A 1 86 ? 16.567 -10.224 6.419 1.00 84.62 86 SER A CA 1
ATOM 672 C C . SER A 1 86 ? 16.397 -9.670 7.839 1.00 84.62 86 SER A C 1
ATOM 674 O O . SER A 1 86 ? 15.413 -8.996 8.155 1.00 84.62 86 SER A O 1
ATOM 676 N N . LEU A 1 87 ? 17.375 -9.923 8.716 1.00 81.75 87 LEU A N 1
ATOM 677 C CA . LEU A 1 87 ? 17.353 -9.400 10.087 1.00 81.75 87 LEU A CA 1
ATOM 678 C C . LEU A 1 87 ? 17.185 -7.861 10.135 1.00 81.75 87 LEU A C 1
ATOM 680 O O . LEU A 1 87 ? 16.339 -7.403 10.905 1.00 81.75 87 LEU A O 1
ATOM 684 N N . PRO A 1 88 ? 17.880 -7.057 9.298 1.00 83.38 88 PRO A N 1
ATOM 685 C CA . PRO A 1 88 ? 17.631 -5.617 9.177 1.00 83.38 88 PRO A CA 1
ATOM 686 C C . PRO A 1 88 ? 16.165 -5.267 8.898 1.00 83.38 88 PRO A C 1
ATOM 688 O O . PRO A 1 88 ? 15.596 -4.394 9.555 1.00 83.38 88 PRO A O 1
ATOM 691 N N . PHE A 1 89 ? 15.533 -5.978 7.960 1.00 80.88 89 PHE A N 1
ATOM 692 C CA . PHE A 1 89 ? 14.132 -5.766 7.608 1.00 80.88 89 PHE A CA 1
ATOM 693 C C . PHE A 1 89 ? 13.203 -6.081 8.786 1.00 80.88 89 PHE A C 1
ATOM 695 O O . PHE A 1 89 ? 12.301 -5.300 9.089 1.00 80.88 89 PHE A O 1
ATOM 702 N N . LEU A 1 90 ? 13.442 -7.193 9.487 1.00 84.25 90 LEU A N 1
ATOM 703 C CA . LEU A 1 90 ? 12.656 -7.586 10.658 1.00 84.25 90 LEU A CA 1
ATOM 704 C C . LEU A 1 90 ? 12.767 -6.564 11.793 1.00 84.25 90 LEU A C 1
ATOM 706 O O . LEU A 1 90 ? 11.749 -6.166 12.357 1.00 84.25 90 LEU A O 1
ATOM 710 N N . LEU A 1 91 ? 13.979 -6.104 12.108 1.00 83.12 91 LEU A N 1
ATOM 711 C CA . LEU A 1 91 ? 14.204 -5.083 13.136 1.00 83.12 91 LEU A CA 1
ATOM 712 C C . LEU A 1 91 ? 13.507 -3.768 12.782 1.00 83.12 91 LEU A C 1
ATOM 714 O O . LEU A 1 91 ? 12.894 -3.139 13.645 1.00 83.12 91 LEU A O 1
ATOM 718 N N . GLY A 1 92 ? 13.547 -3.384 11.507 1.00 79.56 92 GLY A N 1
ATOM 719 C CA . GLY A 1 92 ? 12.825 -2.227 11.005 1.00 79.56 92 GLY A CA 1
ATOM 720 C C . GLY A 1 92 ? 11.303 -2.371 11.104 1.00 79.56 92 GLY A C 1
ATOM 721 O O . GLY A 1 92 ? 10.617 -1.457 11.556 1.00 79.56 92 GLY A O 1
ATOM 722 N N . ALA A 1 93 ? 10.750 -3.527 10.737 1.00 81.00 93 ALA A N 1
ATOM 723 C CA . ALA A 1 93 ? 9.317 -3.785 10.867 1.00 81.00 93 ALA A CA 1
ATOM 724 C C . ALA A 1 93 ? 8.864 -3.758 12.339 1.00 81.00 93 ALA A C 1
ATOM 726 O O . ALA A 1 93 ? 7.842 -3.155 12.667 1.00 81.00 93 ALA A O 1
ATOM 727 N N . LEU A 1 94 ? 9.646 -4.361 13.240 1.00 85.44 94 LEU A N 1
ATOM 728 C CA . LEU A 1 94 ? 9.366 -4.369 14.677 1.00 85.44 94 LEU A CA 1
ATOM 729 C C . LEU A 1 94 ? 9.437 -2.969 15.294 1.00 85.44 94 LEU A C 1
ATOM 731 O O . LEU A 1 94 ? 8.620 -2.654 16.158 1.00 85.44 94 LEU A O 1
ATOM 735 N N . SER A 1 95 ? 10.365 -2.118 14.849 1.00 79.94 95 SER A N 1
ATOM 736 C CA . SER A 1 95 ? 10.478 -0.746 15.350 1.00 79.94 95 SER A CA 1
ATOM 737 C C . SER A 1 95 ? 9.256 0.096 14.963 1.00 79.94 95 SER A C 1
ATOM 739 O O . SER A 1 95 ? 8.672 0.762 15.817 1.00 79.94 95 SER A O 1
ATOM 741 N N . LEU A 1 96 ? 8.778 -0.018 13.720 1.00 78.19 96 LEU A N 1
ATOM 742 C CA . LEU A 1 96 ? 7.552 0.646 13.262 1.00 78.19 96 LEU A CA 1
ATOM 743 C C . LEU A 1 96 ? 6.306 0.152 14.013 1.00 78.19 96 LEU A C 1
ATOM 745 O O . LEU A 1 96 ? 5.459 0.958 14.402 1.00 78.19 96 LEU A O 1
ATOM 749 N N . LEU A 1 97 ? 6.211 -1.155 14.277 1.00 82.06 97 LEU A N 1
ATOM 750 C CA . LEU A 1 97 ? 5.133 -1.719 15.095 1.00 82.06 97 LEU A CA 1
ATOM 751 C C . LEU A 1 97 ? 5.190 -1.213 16.540 1.00 82.06 97 LEU A C 1
ATOM 753 O O . LEU A 1 97 ? 4.155 -0.871 17.109 1.00 82.06 97 LEU A O 1
ATOM 757 N N . ALA A 1 98 ? 6.382 -1.120 17.132 1.00 80.44 98 ALA A N 1
ATOM 758 C CA . ALA A 1 98 ? 6.558 -0.580 18.477 1.00 80.44 98 ALA A CA 1
ATOM 759 C C . ALA A 1 98 ? 6.122 0.891 18.560 1.00 80.44 98 ALA A C 1
ATOM 761 O O . ALA A 1 98 ? 5.489 1.282 19.541 1.00 80.44 98 ALA A O 1
ATOM 762 N N . VAL A 1 99 ? 6.399 1.687 17.522 1.00 80.62 99 VAL A N 1
ATOM 763 C CA . VAL A 1 99 ? 5.937 3.078 17.406 1.00 80.62 99 VAL A CA 1
ATOM 764 C C . VAL A 1 99 ? 4.408 3.152 17.332 1.00 80.62 99 VAL A C 1
ATOM 766 O O . VAL A 1 99 ? 3.811 3.888 18.118 1.00 80.62 99 VAL A O 1
ATOM 769 N N . ASP A 1 100 ? 3.754 2.370 16.464 1.00 79.00 100 ASP A N 1
ATOM 770 C CA . ASP A 1 100 ? 2.281 2.342 16.366 1.00 79.00 100 ASP A CA 1
ATOM 771 C C . ASP A 1 100 ? 1.630 1.915 17.692 1.00 79.00 100 ASP A C 1
ATOM 773 O O . ASP A 1 100 ? 0.711 2.572 18.189 1.00 79.00 100 ASP A O 1
ATOM 777 N N . VAL A 1 101 ? 2.144 0.852 18.320 1.00 83.81 101 VAL A N 1
ATOM 778 C CA . VAL A 1 101 ? 1.658 0.373 19.621 1.00 83.81 101 VAL A CA 1
ATOM 779 C C . VAL A 1 101 ? 1.846 1.440 20.696 1.00 83.81 101 VAL A C 1
ATOM 781 O O . VAL A 1 101 ? 0.911 1.708 21.453 1.00 83.81 101 VAL A O 1
ATOM 784 N N . TYR A 1 102 ? 3.012 2.088 20.749 1.00 80.94 102 TYR A N 1
ATOM 785 C CA . TYR A 1 102 ? 3.268 3.171 21.691 1.00 80.94 102 TYR A CA 1
ATOM 786 C C . TYR A 1 102 ? 2.265 4.314 21.511 1.00 80.94 102 TYR A C 1
ATOM 788 O O . TYR A 1 102 ? 1.661 4.730 22.496 1.00 80.94 102 TYR A O 1
ATOM 796 N N . PHE A 1 103 ? 2.022 4.782 20.282 1.00 75.75 103 PHE A N 1
ATOM 797 C CA . PHE A 1 103 ? 1.060 5.859 20.028 1.00 75.75 103 PHE A CA 1
ATOM 798 C C . PHE A 1 103 ? -0.368 5.472 20.414 1.00 75.75 103 PHE A C 1
ATOM 800 O O . PHE A 1 103 ? -1.075 6.287 21.006 1.00 75.75 103 PHE A O 1
ATOM 807 N N . ARG A 1 104 ? -0.797 4.228 20.167 1.00 78.31 104 ARG A N 1
ATOM 808 C CA . ARG A 1 104 ? -2.120 3.749 20.605 1.00 78.31 104 ARG A CA 1
ATOM 809 C C . ARG A 1 104 ? -2.247 3.699 22.123 1.00 78.31 104 ARG A C 1
ATOM 811 O O . ARG A 1 104 ? -3.308 4.020 22.648 1.00 78.31 104 ARG A O 1
ATOM 818 N N . LEU A 1 105 ? -1.197 3.287 22.830 1.00 79.31 105 LEU A N 1
ATOM 819 C CA . LEU A 1 105 ? -1.192 3.234 24.294 1.00 79.31 105 LEU A CA 1
ATOM 820 C C . LEU A 1 105 ? -1.092 4.630 24.917 1.00 79.31 105 LEU A C 1
ATOM 822 O O . LEU A 1 105 ? -1.793 4.908 25.887 1.00 79.31 105 LEU A O 1
ATOM 826 N N . ALA A 1 106 ? -0.262 5.508 24.353 1.00 74.56 106 ALA A N 1
ATOM 827 C CA . ALA A 1 106 ? -0.133 6.899 24.771 1.00 74.56 106 ALA A CA 1
ATOM 828 C C . ALA A 1 106 ? -1.447 7.655 24.551 1.00 74.56 106 ALA A C 1
ATOM 830 O O . ALA A 1 106 ? -1.966 8.237 25.490 1.00 74.56 106 ALA A O 1
ATOM 831 N N . SER A 1 107 ? -2.064 7.526 23.372 1.00 72.06 107 SER A N 1
ATOM 832 C CA . SER A 1 107 ? -3.362 8.141 23.078 1.00 72.06 107 SER A CA 1
ATOM 833 C C . SER A 1 107 ? -4.485 7.628 23.981 1.00 72.06 107 SER A C 1
ATOM 835 O O . SER A 1 107 ? -5.361 8.412 24.324 1.00 72.06 107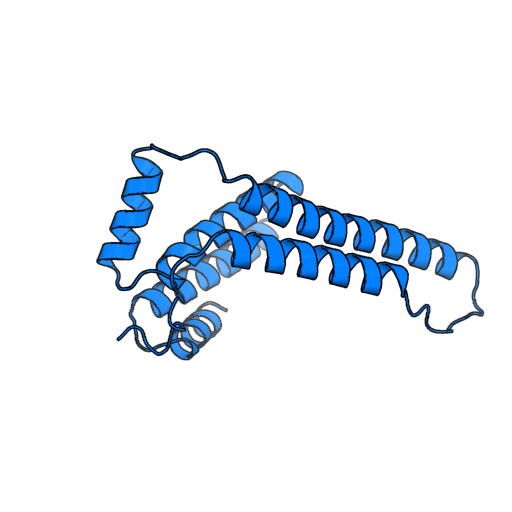 SER A O 1
ATOM 837 N N . ARG A 1 108 ? -4.470 6.351 24.393 1.00 68.19 108 ARG A N 1
ATOM 838 C CA . ARG A 1 108 ? -5.431 5.827 25.381 1.00 68.19 108 ARG A CA 1
ATOM 839 C C . ARG A 1 108 ? -5.226 6.449 26.757 1.00 68.19 108 ARG A C 1
ATOM 841 O O . ARG A 1 108 ? -6.192 6.889 27.357 1.00 68.19 108 ARG A O 1
ATOM 848 N N . ARG A 1 109 ? -3.977 6.530 27.225 1.00 63.81 109 ARG A N 1
ATOM 849 C CA . ARG A 1 109 ? -3.649 7.155 28.515 1.00 63.81 109 ARG A CA 1
ATOM 850 C C . ARG A 1 109 ? -3.965 8.647 28.533 1.00 63.81 109 ARG A C 1
ATOM 852 O O . ARG A 1 109 ? -4.519 9.122 29.513 1.00 63.81 109 ARG A O 1
ATOM 859 N N . ASP A 1 110 ? -3.636 9.357 27.458 1.00 63.34 110 ASP A N 1
ATOM 860 C CA . ASP A 1 110 ? -3.911 10.786 27.320 1.00 63.34 110 ASP A CA 1
ATOM 861 C C . ASP A 1 110 ? -5.427 11.041 27.223 1.00 63.34 110 ASP A C 1
ATOM 863 O O . ASP A 1 110 ? -5.921 12.010 27.793 1.00 63.34 110 ASP A O 1
ATOM 867 N N . PHE A 1 111 ? -6.186 10.153 26.566 1.00 56.84 111 PHE A N 1
ATOM 868 C CA . PHE A 1 111 ? -7.650 10.213 26.530 1.00 56.84 111 PHE A CA 1
ATOM 869 C C . PHE A 1 111 ? -8.270 9.946 27.909 1.00 56.84 111 PHE A C 1
ATOM 871 O O . PHE A 1 111 ? -9.057 10.767 28.370 1.00 56.84 111 PHE A O 1
ATOM 878 N N . ASP A 1 112 ? -7.863 8.876 28.599 1.00 61.16 112 ASP A N 1
ATOM 879 C CA . ASP A 1 112 ? -8.344 8.550 29.949 1.00 61.16 112 ASP A CA 1
ATOM 880 C C . ASP A 1 112 ? -8.012 9.675 30.950 1.00 61.16 112 ASP A C 1
ATOM 882 O O . ASP A 1 112 ? -8.866 10.065 31.742 1.00 61.16 112 ASP A O 1
ATOM 886 N N . ALA A 1 113 ? -6.818 10.276 30.860 1.00 59.00 113 ALA A N 1
ATOM 887 C CA . ALA A 1 113 ? -6.424 11.427 31.679 1.00 59.00 113 ALA A CA 1
ATOM 888 C C . ALA A 1 113 ? -7.213 12.708 31.345 1.00 59.00 113 ALA A C 1
ATOM 890 O O . ALA A 1 113 ? -7.472 13.520 32.228 1.00 59.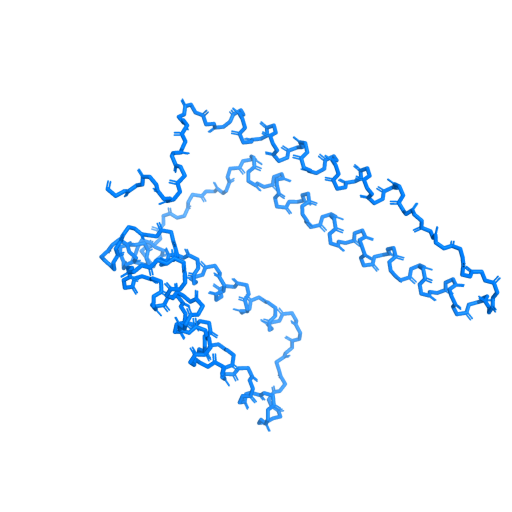00 113 ALA A O 1
ATOM 891 N N . THR A 1 114 ? -7.626 12.887 30.085 1.00 56.03 114 THR A N 1
ATOM 892 C CA . THR A 1 114 ? -8.477 14.015 29.662 1.00 56.03 114 THR A CA 1
ATOM 893 C C . THR A 1 114 ? -9.919 13.851 30.152 1.00 56.03 114 THR A C 1
ATOM 895 O O . THR A 1 114 ? -10.593 14.844 30.420 1.00 56.03 114 THR A O 1
ATOM 898 N N . CYS A 1 115 ? -10.408 12.614 30.286 1.00 57.44 115 CYS A N 1
ATOM 899 C CA . CYS A 1 115 ? -11.733 12.329 30.839 1.00 57.44 115 CYS A CA 1
ATOM 900 C C . CYS A 1 115 ? -11.812 12.568 32.355 1.00 57.44 115 CYS A C 1
ATOM 902 O O . CYS A 1 115 ? -12.899 12.861 32.850 1.00 57.44 115 CYS A O 1
ATOM 904 N N . ASP A 1 116 ? -10.685 12.466 33.063 1.00 62.38 116 ASP A N 1
ATOM 905 C CA . ASP A 1 116 ? -10.613 12.613 34.523 1.00 62.38 116 ASP A CA 1
ATOM 906 C C . ASP A 1 116 ? -10.347 14.065 34.976 1.00 62.38 116 ASP A C 1
ATOM 908 O O . ASP A 1 116 ? -10.573 14.408 36.135 1.00 62.38 116 ASP A O 1
ATOM 912 N N . ASP A 1 117 ? -9.909 14.955 34.074 1.00 58.06 117 ASP A N 1
ATOM 913 C CA . ASP A 1 117 ? -9.525 16.320 34.446 1.00 58.06 117 ASP A CA 1
ATOM 914 C C . ASP A 1 117 ? -9.914 17.376 33.392 1.00 58.06 117 ASP A C 1
ATOM 916 O O . ASP A 1 117 ? -9.197 17.663 32.433 1.00 58.06 117 ASP A O 1
ATOM 920 N N . THR A 1 118 ? -11.048 18.051 33.609 1.00 53.09 118 THR A N 1
ATOM 921 C CA . THR A 1 118 ? -11.512 19.219 32.826 1.00 53.09 118 THR A CA 1
ATOM 922 C C . THR A 1 118 ? -10.630 20.480 32.957 1.00 53.09 118 THR A C 1
ATOM 924 O O . THR A 1 118 ? -11.119 21.595 32.749 1.00 53.09 118 THR A O 1
ATOM 927 N N . ARG A 1 119 ? -9.336 20.385 33.310 1.00 50.12 119 ARG A N 1
ATOM 928 C CA . ARG A 1 119 ? -8.519 21.591 33.549 1.00 50.12 119 ARG A CA 1
ATOM 929 C C . ARG A 1 119 ? -7.007 21.517 33.306 1.00 50.12 119 ARG A C 1
ATOM 931 O O . ARG A 1 119 ? -6.280 22.332 33.877 1.00 50.12 119 ARG A O 1
ATOM 938 N N . SER A 1 120 ? -6.498 20.688 32.396 1.00 47.72 120 SER A N 1
ATOM 939 C CA . SER A 1 120 ? -5.078 20.805 32.013 1.00 47.72 120 SER A CA 1
ATOM 940 C C . SER A 1 120 ? -4.783 20.574 30.529 1.00 47.72 120 SER A C 1
ATOM 942 O O . SER A 1 120 ? -4.006 19.717 30.123 1.00 47.72 120 SER A O 1
ATOM 944 N N . LEU A 1 121 ? -5.294 21.483 29.691 1.00 49.41 121 LEU A N 1
ATOM 945 C CA . LEU A 1 121 ? -4.736 21.751 28.360 1.00 49.41 121 LEU A CA 1
ATOM 946 C C . LEU A 1 121 ? -3.354 22.422 28.474 1.00 49.41 121 LEU A C 1
ATOM 948 O O . LEU A 1 121 ? -3.167 23.591 28.137 1.00 49.41 121 LEU A O 1
ATOM 952 N N . LYS A 1 122 ? -2.357 21.676 28.946 1.00 47.09 122 LYS A N 1
ATOM 953 C CA . LYS A 1 122 ? -0.948 21.955 28.672 1.00 47.09 122 LYS A CA 1
ATOM 954 C C . LYS A 1 122 ? -0.349 20.728 28.022 1.00 47.09 122 LYS A C 1
ATOM 956 O O . LYS A 1 122 ? 0.173 19.853 28.697 1.00 47.09 122 LYS A O 1
ATOM 961 N N . ALA A 1 123 ? -0.465 20.724 26.694 1.00 50.88 123 ALA A N 1
ATOM 962 C CA . ALA A 1 123 ? 0.574 20.298 25.768 1.00 50.88 123 ALA A CA 1
ATOM 963 C C . ALA A 1 123 ? 1.569 19.306 26.384 1.00 50.88 123 ALA A C 1
ATOM 965 O O . ALA A 1 123 ? 2.694 19.672 26.731 1.00 50.88 123 ALA A O 1
ATOM 966 N N . VAL A 1 124 ? 1.149 18.048 26.522 1.00 49.47 124 VAL A N 1
ATOM 967 C CA . VAL A 1 124 ? 2.074 16.954 26.803 1.00 49.47 124 VAL A CA 1
ATOM 968 C C . VAL A 1 124 ? 2.892 16.760 25.530 1.00 49.47 124 VAL A C 1
ATOM 970 O O . VAL A 1 124 ? 2.574 15.965 24.649 1.00 49.47 124 VAL A O 1
ATOM 973 N N . GLY A 1 125 ? 3.943 17.571 25.412 1.00 58.22 125 GLY A N 1
ATOM 974 C CA . GLY A 1 125 ? 5.066 17.335 24.525 1.00 58.22 125 GLY A CA 1
ATOM 975 C C . GLY A 1 125 ? 5.683 16.009 24.938 1.00 58.22 125 GLY A C 1
ATOM 976 O O . GLY A 1 125 ? 6.495 15.942 25.861 1.00 58.22 125 GLY A O 1
ATOM 977 N N . ASN A 1 126 ? 5.219 14.937 24.303 1.00 68.38 126 ASN A N 1
ATOM 978 C CA . ASN A 1 126 ? 5.558 13.565 24.639 1.00 68.38 126 ASN A CA 1
ATOM 979 C C . ASN A 1 126 ? 6.997 13.274 24.168 1.00 68.38 126 ASN A C 1
ATOM 981 O O . ASN A 1 126 ? 7.233 12.597 23.172 1.00 68.38 126 ASN A O 1
ATOM 985 N N . TRP A 1 127 ? 7.992 13.816 24.879 1.00 65.88 127 TRP A N 1
ATOM 986 C CA . TRP A 1 127 ? 9.423 13.657 24.585 1.00 65.88 127 TRP A CA 1
ATOM 987 C C . TRP A 1 127 ? 9.837 12.182 24.520 1.00 65.88 127 TRP A C 1
ATOM 989 O O . TRP A 1 127 ? 10.726 11.819 23.763 1.00 65.88 127 TRP A O 1
ATOM 999 N N . ARG A 1 128 ? 9.131 11.309 25.249 1.00 68.81 128 ARG A N 1
ATOM 1000 C CA . ARG A 1 128 ? 9.295 9.850 25.196 1.00 68.81 128 ARG A CA 1
ATOM 1001 C C . ARG A 1 128 ? 8.907 9.286 23.824 1.00 68.81 128 ARG A C 1
ATOM 1003 O O . ARG A 1 128 ? 9.608 8.416 23.322 1.00 68.81 128 ARG A O 1
ATOM 1010 N N . ALA A 1 129 ? 7.852 9.819 23.202 1.00 66.06 129 ALA A N 1
ATOM 1011 C CA . ALA A 1 129 ? 7.462 9.495 21.830 1.00 66.06 129 ALA A CA 1
ATOM 1012 C C . ALA A 1 129 ? 8.518 9.974 20.834 1.00 66.06 129 ALA A C 1
ATOM 1014 O O . ALA A 1 129 ? 8.926 9.219 19.958 1.00 66.06 129 ALA A O 1
ATOM 1015 N N . ALA A 1 130 ? 9.004 11.206 21.008 1.00 68.12 130 ALA A N 1
ATOM 1016 C CA . ALA A 1 130 ? 10.055 11.768 20.165 1.00 68.12 130 ALA A CA 1
ATOM 1017 C C . ALA A 1 130 ? 11.354 10.948 20.257 1.00 68.12 130 ALA A C 1
ATOM 1019 O O . ALA A 1 130 ? 11.941 10.617 19.231 1.00 68.12 130 ALA A O 1
ATOM 1020 N N . CYS A 1 131 ? 11.763 10.542 21.464 1.00 77.81 131 CYS A N 1
ATOM 1021 C CA . CYS A 1 131 ? 12.915 9.666 21.678 1.00 77.81 131 CYS A CA 1
ATOM 1022 C C . CYS A 1 131 ? 12.707 8.266 21.087 1.00 77.81 131 CYS A C 1
ATOM 1024 O O . CYS A 1 131 ? 13.636 7.727 20.495 1.00 77.81 131 CYS A O 1
ATOM 1026 N N . LEU A 1 132 ? 11.508 7.682 21.208 1.00 73.12 132 LEU A N 1
ATOM 1027 C CA . LEU A 1 132 ? 11.190 6.378 20.620 1.00 73.12 132 LEU A CA 1
ATOM 1028 C C . LEU A 1 132 ? 11.251 6.431 19.087 1.00 73.12 132 LEU A C 1
ATOM 1030 O O . LEU A 1 132 ? 11.883 5.578 18.470 1.00 73.12 132 LEU A O 1
ATOM 1034 N N . VAL A 1 133 ? 10.643 7.450 18.475 1.00 72.69 133 VAL A N 1
ATOM 1035 C CA . VAL A 1 133 ? 10.678 7.666 17.021 1.00 72.69 133 VAL A CA 1
ATOM 1036 C C . VAL A 1 133 ? 12.112 7.902 16.548 1.00 72.69 133 VAL A C 1
ATOM 1038 O O . VAL A 1 133 ? 12.534 7.281 15.578 1.00 72.69 133 VAL A O 1
ATOM 1041 N N . ALA A 1 134 ? 12.887 8.725 17.260 1.00 78.06 134 ALA A N 1
ATOM 1042 C CA . ALA A 1 134 ? 14.294 8.962 16.948 1.00 78.06 134 ALA A CA 1
ATOM 1043 C C . ALA A 1 134 ? 15.137 7.681 17.062 1.00 78.06 134 ALA A C 1
ATOM 1045 O O . ALA A 1 134 ? 15.947 7.405 16.182 1.00 78.06 134 ALA A O 1
ATOM 1046 N N . ALA A 1 135 ? 14.920 6.860 18.092 1.00 79.19 135 ALA A N 1
ATOM 1047 C CA . ALA A 1 135 ? 15.611 5.584 18.254 1.00 79.19 135 ALA A CA 1
ATOM 1048 C C . ALA A 1 135 ? 15.250 4.592 17.137 1.00 79.19 135 ALA A C 1
ATOM 1050 O O . ALA A 1 135 ? 16.138 3.965 16.566 1.00 79.19 135 ALA A O 1
ATOM 1051 N N . CYS A 1 136 ? 13.970 4.491 16.768 1.00 76.62 136 CYS A N 1
ATOM 1052 C CA . CYS A 1 136 ? 13.528 3.637 15.663 1.00 76.62 136 CYS A CA 1
ATOM 1053 C C . CYS A 1 136 ? 14.099 4.110 14.320 1.00 76.62 136 CYS A C 1
ATOM 1055 O O . CYS A 1 136 ? 14.551 3.284 13.528 1.00 76.62 136 CYS A O 1
ATOM 1057 N N . ALA A 1 137 ? 14.140 5.426 14.093 1.00 75.25 137 ALA A N 1
ATOM 1058 C CA . ALA A 1 137 ? 14.759 6.023 12.916 1.00 75.25 137 ALA A CA 1
ATOM 1059 C C . ALA A 1 137 ? 16.266 5.741 12.866 1.00 75.25 137 ALA A C 1
ATOM 1061 O O . ALA A 1 137 ? 16.770 5.359 11.820 1.00 75.25 137 ALA A O 1
ATOM 1062 N N . LEU A 1 138 ? 16.987 5.852 13.987 1.00 80.69 138 LEU A N 1
ATOM 1063 C CA . LEU A 1 138 ? 18.416 5.531 14.054 1.00 80.69 138 LEU A CA 1
ATOM 1064 C C . LEU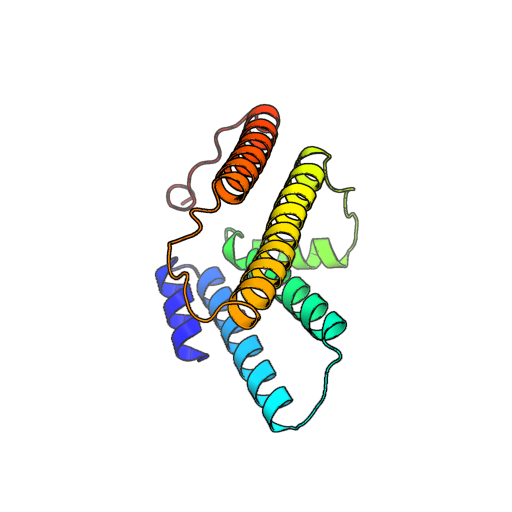 A 1 138 ? 18.693 4.046 13.802 1.00 80.69 138 LEU A C 1
ATOM 1066 O O . LEU A 1 138 ? 19.618 3.727 13.060 1.00 80.69 138 LEU A O 1
ATOM 1070 N N . VAL A 1 139 ? 17.881 3.148 14.366 1.00 77.75 139 VAL A N 1
ATOM 1071 C CA . VAL A 1 139 ? 17.971 1.702 14.103 1.00 77.75 139 VAL A CA 1
ATOM 1072 C C . VAL A 1 139 ? 17.727 1.411 12.624 1.00 77.75 139 VAL A C 1
ATOM 1074 O O . VAL A 1 139 ? 18.487 0.655 12.026 1.00 77.75 139 VAL A O 1
ATOM 1077 N N . TRP A 1 140 ? 16.722 2.046 12.015 1.00 70.81 140 TRP A N 1
ATOM 1078 C CA . TRP A 1 140 ? 16.437 1.911 10.586 1.00 70.81 140 TRP A CA 1
ATOM 1079 C C . TRP A 1 140 ? 17.597 2.424 9.719 1.00 70.81 140 TRP A C 1
ATOM 1081 O O . TRP A 1 140 ? 18.048 1.726 8.813 1.00 70.81 140 TRP A O 1
ATOM 1091 N N . SER A 1 141 ? 18.131 3.607 10.032 1.00 67.94 141 SER A N 1
ATOM 1092 C CA . SER A 1 141 ? 19.278 4.202 9.337 1.00 67.94 141 SER A CA 1
ATOM 1093 C C . SER A 1 141 ? 20.526 3.328 9.439 1.00 67.94 141 SER A C 1
ATOM 1095 O O . SER A 1 141 ? 21.179 3.074 8.432 1.00 67.94 141 SER A O 1
ATOM 1097 N N . ALA A 1 142 ? 20.845 2.821 10.632 1.00 75.00 142 ALA A N 1
ATOM 1098 C CA . ALA A 1 142 ? 21.998 1.951 10.849 1.00 75.00 142 ALA A CA 1
ATOM 1099 C C . ALA A 1 142 ? 21.850 0.615 10.108 1.00 75.00 142 ALA A C 1
ATOM 1101 O O . ALA A 1 142 ? 22.788 0.163 9.457 1.00 75.00 142 ALA A O 1
ATOM 1102 N N . ALA A 1 143 ? 20.659 0.016 10.148 1.00 69.50 143 ALA A N 1
ATOM 1103 C CA . ALA A 1 143 ? 20.345 -1.223 9.443 1.00 69.50 143 ALA A CA 1
ATOM 1104 C C . ALA A 1 143 ? 20.458 -1.079 7.912 1.00 69.50 143 ALA A C 1
ATOM 1106 O O . ALA A 1 143 ? 20.820 -2.036 7.233 1.00 69.50 143 ALA A O 1
ATOM 1107 N N . HIS A 1 144 ? 20.175 0.111 7.375 1.00 67.44 144 HIS A N 1
ATOM 1108 C CA . HIS A 1 144 ? 20.278 0.400 5.946 1.00 67.44 144 HIS A CA 1
ATOM 1109 C C . HIS A 1 144 ? 21.717 0.721 5.507 1.00 67.44 144 HIS A C 1
ATOM 1111 O O . HIS A 1 144 ? 22.164 0.210 4.485 1.00 67.44 144 HIS A O 1
ATOM 1117 N N . ILE A 1 145 ? 22.463 1.500 6.303 1.00 70.12 145 ILE A N 1
ATOM 1118 C CA . ILE A 1 145 ? 23.872 1.853 6.035 1.00 70.12 145 ILE A CA 1
ATOM 1119 C C . ILE A 1 145 ? 24.781 0.622 6.110 1.00 70.12 145 ILE A C 1
ATOM 1121 O O . ILE A 1 145 ? 25.700 0.488 5.313 1.00 70.12 145 ILE A O 1
ATOM 1125 N N . LEU A 1 146 ? 24.518 -0.295 7.042 1.00 67.50 146 LEU A N 1
ATOM 1126 C CA . LEU A 1 146 ? 25.291 -1.531 7.195 1.00 67.50 146 LEU A CA 1
ATOM 1127 C C . LEU A 1 146 ? 24.889 -2.630 6.192 1.00 67.50 146 LEU A C 1
ATOM 1129 O O . LEU A 1 146 ? 25.485 -3.703 6.210 1.00 67.50 146 LEU A O 1
ATOM 1133 N N . GLY A 1 147 ? 23.859 -2.395 5.370 1.00 58.34 147 GLY A N 1
ATOM 1134 C CA . GLY A 1 147 ? 23.274 -3.389 4.466 1.00 58.34 147 GLY A CA 1
ATOM 1135 C C . GLY A 1 147 ? 23.385 -3.074 2.971 1.00 58.34 147 GLY A C 1
ATOM 1136 O O . GLY A 1 147 ? 22.901 -3.871 2.173 1.00 58.34 147 GLY A O 1
ATOM 1137 N N . HIS A 1 148 ? 23.977 -1.942 2.577 1.00 55.56 148 HIS A N 1
ATOM 1138 C CA . HIS A 1 148 ? 24.106 -1.540 1.173 1.00 55.56 148 HIS A CA 1
ATOM 1139 C C . HIS A 1 148 ? 25.545 -1.120 0.840 1.00 55.56 148 HIS A C 1
ATOM 1141 O O . HIS A 1 148 ? 26.010 -0.094 1.327 1.00 55.56 148 HIS A O 1
ATOM 1147 N N . ASP A 1 149 ? 26.203 -1.869 -0.051 1.00 55.41 149 ASP A N 1
ATOM 1148 C CA . ASP A 1 149 ? 27.510 -1.510 -0.631 1.00 55.41 149 ASP A CA 1
ATOM 1149 C C . ASP A 1 149 ? 27.392 -0.575 -1.859 1.00 55.41 149 ASP A C 1
ATOM 1151 O O . ASP A 1 149 ? 28.393 -0.050 -2.341 1.00 55.41 149 ASP A O 1
ATOM 1155 N N . GLU A 1 150 ? 26.175 -0.305 -2.355 1.00 58.22 150 GLU A N 1
ATOM 1156 C CA . GLU A 1 150 ? 25.936 0.557 -3.521 1.00 58.22 150 GLU A CA 1
ATOM 1157 C C . GLU A 1 150 ? 24.900 1.656 -3.234 1.00 58.22 150 GLU A C 1
ATOM 1159 O O . GLU A 1 150 ? 23.801 1.402 -2.731 1.00 58.22 150 GLU A O 1
ATOM 1164 N N . VAL A 1 151 ? 25.246 2.902 -3.580 1.00 57.47 151 VAL A N 1
ATOM 1165 C CA . VAL A 1 151 ? 24.360 4.071 -3.478 1.00 57.47 151 VAL A CA 1
ATOM 1166 C C . VAL A 1 151 ? 23.243 3.933 -4.514 1.00 57.47 151 VAL A C 1
ATOM 1168 O O . VAL A 1 151 ? 23.446 4.188 -5.700 1.00 57.47 151 VAL A O 1
ATOM 1171 N N . ALA A 1 152 ? 22.047 3.538 -4.074 1.00 57.38 152 ALA A N 1
ATOM 1172 C CA . ALA A 1 152 ? 20.872 3.494 -4.936 1.00 57.38 152 ALA A CA 1
ATOM 1173 C C . ALA A 1 152 ? 20.541 4.911 -5.440 1.00 57.38 152 ALA A C 1
ATOM 1175 O O . ALA A 1 152 ? 20.188 5.795 -4.656 1.00 57.38 152 ALA A O 1
ATOM 1176 N N . ALA A 1 153 ? 20.663 5.136 -6.751 1.00 56.19 153 ALA A N 1
ATOM 1177 C CA . ALA A 1 153 ? 20.278 6.401 -7.366 1.00 56.19 153 ALA A CA 1
ATOM 1178 C C . ALA A 1 153 ? 18.785 6.686 -7.117 1.00 56.19 153 ALA A C 1
ATOM 1180 O O . ALA A 1 153 ? 17.943 5.788 -7.189 1.00 56.19 153 ALA A O 1
ATOM 1181 N N . PHE A 1 154 ? 18.458 7.944 -6.809 1.00 57.75 154 PHE A N 1
ATOM 1182 C CA . PHE A 1 154 ? 17.084 8.381 -6.552 1.00 57.75 154 PHE A CA 1
ATOM 1183 C C . PHE A 1 154 ? 16.190 8.093 -7.775 1.00 57.75 154 PHE A C 1
ATOM 1185 O O . PHE A 1 154 ? 16.668 8.167 -8.903 1.00 57.7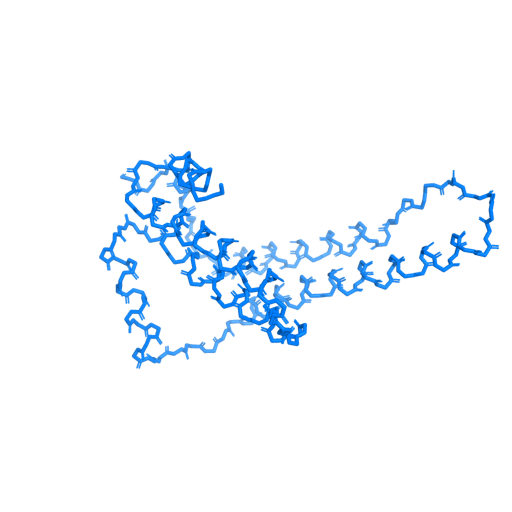5 154 PHE A O 1
ATOM 1192 N N . ILE A 1 155 ? 14.898 7.802 -7.569 1.00 54.94 155 ILE A N 1
ATOM 1193 C CA . ILE A 1 155 ? 13.948 7.327 -8.608 1.00 54.94 155 ILE A CA 1
ATOM 1194 C C . ILE A 1 155 ? 13.927 8.217 -9.873 1.00 54.94 155 ILE A C 1
ATOM 1196 O O . ILE A 1 155 ? 13.698 7.723 -10.972 1.00 54.94 155 ILE A O 1
ATOM 1200 N N . TYR A 1 156 ? 14.238 9.511 -9.744 1.00 51.53 156 TYR A N 1
ATOM 1201 C CA . TYR A 1 156 ? 14.357 10.462 -10.859 1.00 51.53 156 TYR A CA 1
ATOM 1202 C C . TYR A 1 156 ? 15.717 10.465 -11.578 1.00 51.53 156 TYR A C 1
ATOM 1204 O O . TYR A 1 156 ? 15.984 11.400 -12.314 1.00 51.53 156 TYR A O 1
ATOM 1212 N N . PHE A 1 157 ? 16.607 9.505 -11.350 1.00 54.47 157 PHE A N 1
ATOM 1213 C CA . PHE A 1 157 ? 17.890 9.391 -12.062 1.00 54.47 157 PHE A CA 1
ATOM 1214 C C . PHE A 1 157 ? 18.073 8.008 -12.704 1.00 54.47 157 PHE A C 1
ATOM 1216 O O . PHE A 1 157 ? 19.185 7.637 -13.060 1.00 54.47 157 PHE A O 1
ATOM 1223 N N . GLN A 1 158 ? 16.993 7.227 -12.815 1.00 57.84 158 GLN A N 1
ATOM 1224 C CA . GLN A 1 158 ? 16.997 5.847 -13.318 1.00 57.84 158 GLN A CA 1
ATOM 1225 C C . GLN A 1 158 ? 16.368 5.721 -14.719 1.00 57.84 158 GLN A C 1
ATOM 1227 O O . GLN A 1 158 ? 15.733 4.713 -15.021 1.00 57.84 158 GLN A O 1
ATOM 1232 N N . PHE A 1 159 ? 16.513 6.751 -15.554 1.00 57.69 159 PHE A N 1
ATOM 1233 C CA . PHE A 1 159 ? 16.084 6.749 -16.958 1.00 57.69 159 PHE A CA 1
ATOM 1234 C C . PHE A 1 159 ? 17.266 6.667 -17.918 1.00 57.69 159 PHE A C 1
ATOM 1236 O O . PHE A 1 159 ? 18.335 7.225 -17.582 1.00 57.69 159 PHE A O 1
#

Radius of gyration: 20.47 Å; chains: 1; bounding box: 51×41×53 Å

pLDDT: mean 79.24, std 13.51, range [47.09, 95.44]